Protein AF-A0A6J4E4D1-F1 (afdb_monomer)

Nearest PDB structures (foldseek):
  5x80-assembly1_B  TM=4.203E-01  e=2.139E-01  Mycobacterium tuberculosis H37Rv
  3euh-assembly1_B  TM=4.772E-01  e=1.875E+00  Escherichia coli K-12

Foldseek 3Di:
DAAAPLVLLLQLLVVLAVQAQHARQQLVSLVVQLVVCVVVVHDSPDDSVVSSVSSVVSVVLCDVQQQWHADDVVRRGDPRGIDGDPLVVLSNVLCPPVDPNNVVLSVVLVVVPPCSSRNVNVVVSSVVVVVD

Solvent-accessible surface area (backbone atoms only — not comparable to full-atom values): 7171 Å² total; per-residue (Å²): 127,67,64,77,64,59,68,60,52,46,50,50,57,52,48,29,69,67,20,58,72,41,72,60,53,45,46,57,54,32,49,56,48,34,52,48,26,51,75,70,74,40,81,63,84,70,54,72,69,55,42,26,50,50,31,53,52,46,53,51,49,33,41,78,40,50,23,31,44,77,28,52,59,94,70,38,26,77,86,51,19,37,34,67,31,76,57,24,51,51,51,42,62,48,53,30,84,91,42,85,65,13,61,64,46,48,51,60,34,44,76,48,27,83,51,28,65,38,55,72,50,31,54,52,52,53,56,49,60,76,74,109

Secondary structure (DSSP, 8-state):
-PPP-HHHHHHHHHHHHH-TTS---HHHHHHHHHHHHHHTT---SS-HHHHHHHHHHHHHHHHHTTSEEEPPGGGT--SS-EEE-HHHHHHHHHH-TTSTTHHHHHHHHHTTGGGGGSHHHHHHHHHHHTT-

Organism: NCBI:txid2725477

Structure (mmCIF, N/CA/C/O backbone):
data_AF-A0A6J4E4D1-F1
#
_entry.id   AF-A0A6J4E4D1-F1
#
loop_
_atom_site.group_PDB
_atom_site.id
_atom_site.type_symbol
_atom_site.label_atom_id
_atom_site.label_alt_id
_atom_site.label_comp_id
_atom_site.label_asym_id
_atom_site.label_entity_id
_atom_site.label_seq_id
_atom_site.pdbx_PDB_ins_code
_atom_site.Cartn_x
_atom_site.Cartn_y
_atom_site.Cartn_z
_atom_site.occupancy
_atom_site.B_iso_or_equiv
_atom_site.auth_seq_id
_atom_site.auth_comp_id
_atom_site.auth_asym_id
_atom_site.auth_atom_id
_atom_site.pdbx_PDB_model_num
ATOM 1 N N . MET A 1 1 ? -2.179 0.159 19.382 1.00 48.44 1 MET A N 1
ATOM 2 C CA . MET A 1 1 ? -1.866 -0.673 18.202 1.00 48.44 1 MET A CA 1
ATOM 3 C C . MET A 1 1 ? -1.230 0.211 17.153 1.00 48.44 1 MET A C 1
ATOM 5 O O . MET A 1 1 ? -1.591 1.381 17.089 1.00 48.44 1 MET A O 1
ATOM 9 N N . LYS A 1 2 ? -0.259 -0.305 16.397 1.00 64.12 2 LYS A N 1
ATOM 10 C CA . LYS A 1 2 ? 0.313 0.411 15.256 1.00 64.12 2 LYS A CA 1
ATOM 11 C C . LYS A 1 2 ? -0.619 0.166 14.064 1.00 64.12 2 LYS A C 1
ATOM 13 O O . LYS A 1 2 ? -0.840 -0.985 13.709 1.00 64.12 2 LYS A O 1
ATOM 18 N N . SER A 1 3 ? -1.233 1.232 13.565 1.00 83.19 3 SER A N 1
ATOM 19 C CA . SER A 1 3 ? -2.110 1.219 12.389 1.00 83.19 3 SER A CA 1
ATOM 20 C C . SER A 1 3 ? -1.268 1.500 11.143 1.00 83.19 3 SER A C 1
ATOM 22 O O . SER A 1 3 ? -0.218 2.150 11.235 1.00 83.19 3 SER A O 1
ATOM 24 N N . TYR A 1 4 ? -1.678 0.949 10.004 1.00 93.62 4 TYR A N 1
ATOM 25 C CA . TYR A 1 4 ? -1.007 1.181 8.731 1.00 93.62 4 TYR A CA 1
ATOM 26 C C . TYR A 1 4 ? -1.334 2.576 8.183 1.00 93.62 4 TYR A C 1
ATOM 28 O O . TYR A 1 4 ? -2.436 3.089 8.363 1.00 93.62 4 TYR A O 1
ATOM 36 N N . ASP A 1 5 ? -0.399 3.181 7.448 1.00 95.38 5 ASP A N 1
ATOM 37 C CA . ASP A 1 5 ? -0.719 4.338 6.609 1.00 95.38 5 ASP A CA 1
ATOM 38 C C . ASP A 1 5 ? -1.447 3.839 5.348 1.00 95.38 5 ASP A C 1
ATOM 40 O O . ASP A 1 5 ? -0.832 3.512 4.330 1.00 95.38 5 ASP A O 1
ATOM 44 N N . TRP A 1 6 ? -2.774 3.714 5.445 1.00 95.69 6 TRP A N 1
ATOM 45 C CA . TRP A 1 6 ? -3.617 3.160 4.381 1.00 95.69 6 TRP A CA 1
ATOM 46 C C . TRP A 1 6 ? -3.598 3.978 3.089 1.00 95.69 6 TRP A C 1
ATOM 48 O O . TRP A 1 6 ? -3.764 3.406 2.017 1.00 95.69 6 TRP A O 1
ATOM 58 N N . GLU A 1 7 ? -3.387 5.293 3.171 1.00 95.69 7 GLU A N 1
ATOM 59 C CA . GLU A 1 7 ? -3.247 6.140 1.981 1.00 95.69 7 GLU A CA 1
ATOM 60 C C . GLU A 1 7 ? -1.923 5.851 1.265 1.00 95.69 7 GLU A C 1
ATOM 62 O O . GLU A 1 7 ? -1.893 5.764 0.038 1.00 95.69 7 GLU A O 1
ATOM 67 N N . LEU A 1 8 ? -0.839 5.627 2.016 1.00 97.44 8 LEU A N 1
ATOM 68 C CA . LEU A 1 8 ? 0.424 5.187 1.432 1.00 97.44 8 LEU A CA 1
ATOM 69 C C . LEU A 1 8 ? 0.292 3.797 0.794 1.00 97.44 8 LEU A C 1
ATOM 71 O O . LEU A 1 8 ? 0.756 3.607 -0.326 1.00 97.44 8 LEU A O 1
ATOM 75 N N . ILE A 1 9 ? -0.366 2.838 1.456 1.00 97.94 9 ILE A N 1
ATOM 76 C CA . ILE A 1 9 ? -0.605 1.501 0.882 1.00 97.94 9 ILE A CA 1
ATOM 77 C C . ILE A 1 9 ? -1.438 1.595 -0.401 1.00 97.94 9 ILE A C 1
ATOM 79 O O . ILE A 1 9 ? -1.061 1.017 -1.419 1.00 97.94 9 ILE A O 1
ATOM 83 N N . GLU A 1 10 ? -2.537 2.350 -0.381 1.00 97.81 10 GLU A N 1
ATOM 84 C CA . GLU A 1 10 ? -3.379 2.589 -1.557 1.00 97.81 10 GLU A CA 1
ATOM 85 C C . GLU A 1 10 ? -2.568 3.195 -2.713 1.00 97.81 10 GLU A C 1
ATOM 87 O O . GLU A 1 10 ? -2.629 2.695 -3.839 1.00 97.81 10 GLU A O 1
ATOM 92 N N . LEU A 1 11 ? -1.744 4.213 -2.434 1.00 97.94 11 LEU A N 1
ATOM 93 C CA . LEU A 1 11 ? -0.856 4.824 -3.422 1.00 97.94 11 LEU A CA 1
ATOM 94 C C . LEU A 1 11 ? 0.114 3.804 -4.031 1.00 97.94 11 LEU A C 1
ATOM 96 O O . LEU A 1 11 ? 0.276 3.780 -5.251 1.00 97.94 11 LEU A O 1
ATOM 100 N N . LEU A 1 12 ? 0.752 2.962 -3.213 1.00 98.44 12 LEU A N 1
ATOM 101 C CA . LEU A 1 12 ? 1.668 1.933 -3.709 1.00 98.44 12 LEU A CA 1
ATOM 102 C C . LEU A 1 12 ? 0.941 0.947 -4.630 1.00 98.44 12 LEU A C 1
ATOM 104 O O . LEU A 1 12 ? 1.440 0.665 -5.717 1.00 98.44 12 LEU A O 1
ATOM 108 N N . LEU A 1 13 ? -0.259 0.488 -4.260 1.00 98.50 13 LEU A N 1
ATOM 109 C CA . LEU A 1 13 ? -1.062 -0.416 -5.095 1.00 98.50 13 LEU A CA 1
ATOM 110 C C . LEU A 1 13 ? -1.452 0.222 -6.439 1.00 98.50 13 LEU A C 1
ATOM 112 O O . LEU A 1 13 ? -1.463 -0.464 -7.464 1.00 98.50 13 LEU A O 1
ATOM 116 N N . HIS A 1 14 ? -1.717 1.533 -6.468 1.00 98.06 14 HIS A N 1
ATOM 117 C CA . HIS A 1 14 ? -1.908 2.271 -7.722 1.00 98.06 14 HIS A CA 1
ATOM 118 C C . HIS A 1 14 ? -0.624 2.327 -8.556 1.00 98.06 14 HIS A C 1
ATOM 120 O O . HIS A 1 14 ? -0.635 1.956 -9.730 1.00 98.06 14 HIS A O 1
ATOM 126 N N . LYS A 1 15 ? 0.505 2.710 -7.951 1.00 98.25 15 LYS A N 1
ATOM 127 C CA . LYS A 1 15 ? 1.798 2.799 -8.649 1.00 98.25 15 LYS A CA 1
ATOM 128 C C . LYS A 1 15 ? 2.261 1.445 -9.193 1.00 98.25 15 LYS A C 1
ATOM 130 O O . LYS A 1 15 ? 2.875 1.398 -10.254 1.00 98.25 15 LYS A O 1
ATOM 135 N N . VAL A 1 16 ? 1.930 0.336 -8.527 1.00 98.00 16 VAL A N 1
ATOM 136 C CA . VAL A 1 16 ? 2.216 -1.022 -9.022 1.00 98.00 16 VAL A CA 1
ATOM 137 C C . VAL A 1 16 ? 1.542 -1.265 -10.373 1.00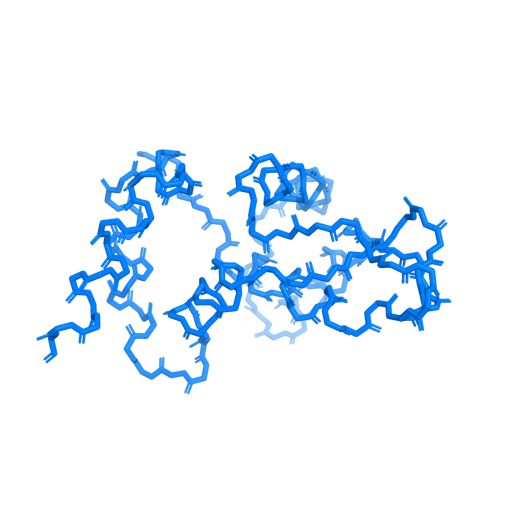 98.00 16 VAL A C 1
ATOM 139 O O . VAL A 1 16 ? 2.188 -1.768 -11.296 1.00 98.00 16 VAL A O 1
ATOM 142 N N . GLN A 1 17 ? 0.284 -0.857 -10.540 1.00 96.56 17 GLN A N 1
ATOM 143 C CA . GLN A 1 17 ? -0.417 -0.992 -11.823 1.00 96.56 17 GLN A CA 1
ATOM 144 C C . GLN A 1 17 ? 0.235 -0.164 -12.931 1.00 96.56 17 GLN A C 1
ATOM 146 O O . GLN A 1 17 ? 0.352 -0.639 -14.061 1.00 96.56 17 GLN A O 1
ATOM 151 N N . GLU A 1 18 ? 0.707 1.033 -12.589 1.00 96.19 18 GLU A N 1
ATOM 152 C CA . GLU A 1 18 ? 1.322 1.995 -13.510 1.00 96.19 18 GLU A CA 1
AT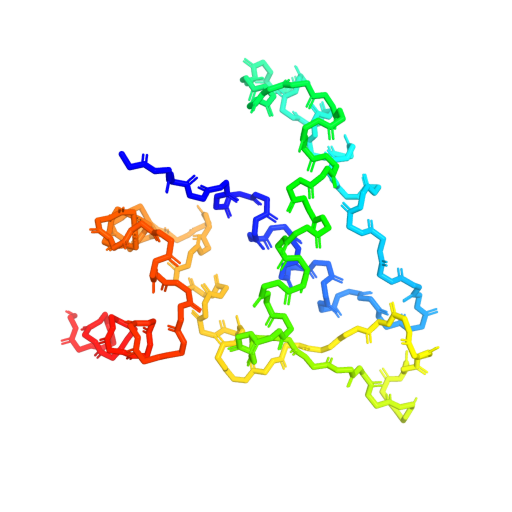OM 153 C C . GLU A 1 18 ? 2.801 1.694 -13.820 1.00 96.19 18 GLU A C 1
ATOM 155 O O . GLU A 1 18 ? 3.373 2.287 -14.729 1.00 96.19 18 GLU A O 1
ATOM 160 N N . SER A 1 19 ? 3.429 0.752 -13.108 1.00 94.50 19 S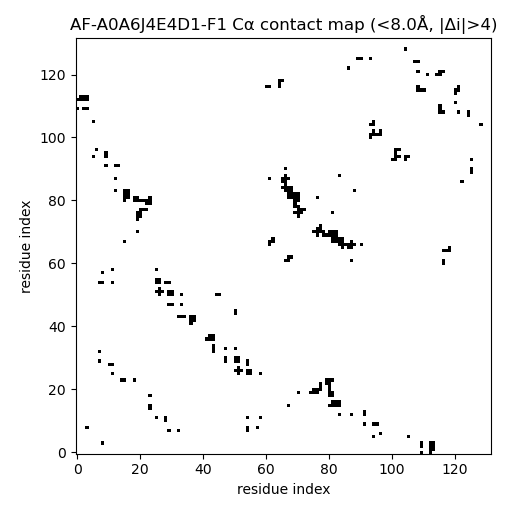ER A N 1
ATOM 161 C CA . SER A 1 19 ? 4.882 0.504 -13.157 1.00 94.50 19 SER A CA 1
ATOM 162 C C . SER A 1 19 ? 5.393 -0.271 -14.384 1.00 94.50 19 SER A C 1
ATOM 164 O O . SER A 1 19 ? 6.527 -0.747 -14.398 1.00 94.50 19 SER A O 1
ATOM 166 N N . ALA A 1 20 ? 4.593 -0.433 -15.440 1.00 94.81 20 ALA A N 1
ATOM 167 C CA . ALA A 1 20 ? 5.039 -1.156 -16.631 1.00 94.81 20 ALA A CA 1
ATOM 168 C C . ALA A 1 20 ? 6.223 -0.433 -17.308 1.00 94.81 20 ALA A C 1
ATOM 170 O O . ALA A 1 20 ? 6.133 0.751 -17.624 1.00 94.81 20 ALA A O 1
ATOM 171 N N . ASN A 1 21 ? 7.311 -1.162 -17.583 1.00 94.81 21 ASN A N 1
ATOM 172 C CA . ASN A 1 21 ? 8.554 -0.656 -18.190 1.00 94.81 21 ASN A CA 1
ATOM 173 C C . ASN A 1 21 ? 9.336 0.383 -17.363 1.00 94.81 21 ASN A C 1
ATOM 175 O O . ASN A 1 21 ? 10.278 0.983 -17.881 1.00 94.81 21 ASN A O 1
ATOM 179 N N . VAL A 1 22 ? 8.975 0.604 -16.099 1.00 95.94 22 VAL A N 1
ATOM 180 C CA . VAL A 1 22 ? 9.678 1.525 -15.197 1.00 95.94 22 VAL A CA 1
ATOM 181 C C . VAL A 1 22 ? 9.941 0.851 -13.859 1.00 95.94 22 VAL A C 1
ATOM 183 O O . VAL A 1 22 ? 9.183 -0.019 -13.441 1.00 95.94 22 VAL A O 1
ATOM 186 N N . ASN A 1 23 ? 11.007 1.260 -13.177 1.00 96.50 23 ASN A N 1
ATOM 187 C CA . ASN A 1 23 ? 11.322 0.744 -11.848 1.00 96.50 23 ASN A CA 1
ATOM 188 C C . ASN A 1 23 ? 10.269 1.198 -10.837 1.00 96.50 23 ASN A C 1
ATOM 190 O O . ASN A 1 23 ? 9.827 2.352 -10.856 1.00 96.50 23 ASN A O 1
ATOM 194 N N . PHE A 1 24 ? 9.908 0.303 -9.923 1.00 97.75 24 PHE A N 1
ATOM 195 C CA . PHE A 1 24 ? 9.073 0.646 -8.788 1.00 97.75 24 PHE A CA 1
ATOM 196 C C . PHE A 1 24 ? 9.915 1.385 -7.741 1.00 97.75 24 PHE A C 1
ATOM 198 O O . PHE A 1 24 ? 10.919 0.877 -7.251 1.00 97.75 24 PHE A O 1
ATOM 205 N N . ALA A 1 25 ? 9.530 2.622 -7.424 1.00 97.88 25 ALA A N 1
ATOM 206 C CA . ALA A 1 25 ? 10.313 3.526 -6.580 1.00 97.88 25 ALA A CA 1
ATOM 207 C C . ALA A 1 25 ? 9.506 3.991 -5.350 1.00 97.88 25 ALA A C 1
ATOM 209 O O . ALA A 1 25 ? 9.129 5.162 -5.259 1.00 97.88 25 ALA A O 1
ATOM 210 N N . PRO A 1 26 ? 9.246 3.111 -4.363 1.00 97.44 26 PRO A N 1
ATOM 211 C CA . PRO A 1 26 ? 8.331 3.399 -3.251 1.00 97.44 26 PRO A CA 1
ATOM 212 C C . PRO A 1 26 ? 8.754 4.609 -2.412 1.00 97.44 26 PRO A C 1
ATOM 214 O O . PRO A 1 26 ? 7.913 5.367 -1.934 1.00 97.44 26 PRO A O 1
ATOM 217 N N . ARG A 1 27 ? 10.064 4.840 -2.271 1.00 97.69 27 ARG A N 1
ATOM 218 C CA . ARG A 1 27 ? 10.608 6.003 -1.549 1.00 97.69 27 ARG A CA 1
ATOM 219 C C . ARG A 1 27 ? 10.341 7.328 -2.263 1.00 97.69 27 ARG A C 1
ATOM 221 O O . ARG A 1 27 ? 10.161 8.343 -1.593 1.00 97.69 27 ARG A O 1
ATOM 228 N N . GLU A 1 28 ? 10.317 7.329 -3.591 1.00 97.69 28 GLU A N 1
ATOM 229 C CA . GLU A 1 28 ? 9.978 8.521 -4.371 1.00 97.69 28 GLU A CA 1
ATOM 230 C C . GLU A 1 28 ? 8.472 8.789 -4.276 1.00 97.69 28 GLU A C 1
ATOM 232 O O . GLU A 1 28 ? 8.063 9.908 -3.984 1.00 97.69 28 GLU A O 1
ATOM 237 N N . TYR A 1 29 ? 7.642 7.743 -4.356 1.00 97.75 29 TYR A N 1
ATOM 238 C CA . TYR A 1 29 ? 6.189 7.876 -4.188 1.00 97.75 29 TYR A CA 1
ATOM 239 C C . TYR A 1 29 ? 5.801 8.375 -2.788 1.00 97.75 29 TYR A C 1
ATOM 241 O O . TYR A 1 29 ? 4.877 9.173 -2.647 1.00 97.75 29 TYR A O 1
ATOM 249 N N . ALA A 1 30 ? 6.535 7.969 -1.748 1.00 97.38 30 ALA A N 1
ATOM 250 C CA . ALA A 1 30 ? 6.382 8.527 -0.406 1.00 97.38 30 ALA A CA 1
ATOM 251 C C . ALA A 1 30 ? 6.691 10.031 -0.358 1.00 97.38 30 ALA A C 1
ATOM 253 O O . ALA A 1 30 ? 5.983 10.780 0.312 1.00 97.38 30 ALA A O 1
ATOM 254 N N . ALA A 1 31 ? 7.724 10.491 -1.070 1.00 97.00 31 ALA A N 1
ATOM 255 C CA . ALA A 1 31 ? 8.031 11.916 -1.151 1.00 97.00 31 ALA A CA 1
ATOM 256 C C . ALA A 1 31 ? 6.913 12.693 -1.862 1.00 97.00 31 ALA A C 1
ATOM 258 O O . ALA A 1 31 ? 6.441 13.690 -1.318 1.00 97.00 31 ALA A O 1
ATOM 259 N N . GLU A 1 32 ? 6.419 12.180 -2.995 1.00 96.44 32 GLU A N 1
ATOM 260 C CA . GLU A 1 32 ? 5.263 12.748 -3.709 1.00 96.44 32 GLU A CA 1
ATOM 261 C C . GLU A 1 32 ? 4.028 12.853 -2.793 1.00 96.44 32 GLU A C 1
ATOM 263 O O . GLU A 1 32 ? 3.310 13.856 -2.806 1.00 96.44 32 GLU A O 1
ATOM 268 N N . LEU A 1 33 ? 3.777 11.829 -1.966 1.00 96.56 33 LEU A N 1
ATOM 269 C CA . LEU A 1 33 ? 2.668 11.827 -1.012 1.00 96.56 33 LEU A CA 1
ATOM 270 C C . LEU A 1 33 ? 2.845 12.881 0.086 1.00 96.56 33 LEU A C 1
ATOM 272 O O . LEU A 1 33 ? 1.892 13.588 0.4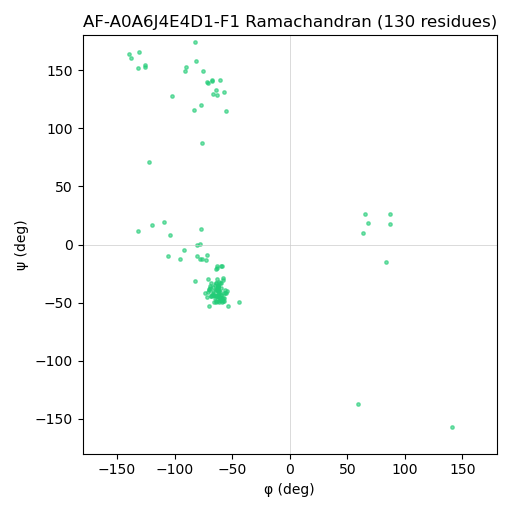12 1.00 96.56 33 LEU A O 1
ATOM 276 N N . ALA A 1 34 ? 4.049 13.009 0.647 1.00 96.31 34 ALA A N 1
ATOM 277 C CA . ALA A 1 34 ? 4.350 14.019 1.658 1.00 96.31 34 ALA A CA 1
ATOM 278 C C . ALA A 1 34 ? 4.130 15.440 1.120 1.00 96.31 34 ALA A C 1
ATOM 280 O O . ALA A 1 34 ? 3.489 16.256 1.785 1.00 96.31 34 ALA A O 1
ATOM 281 N N . GLU A 1 35 ? 4.602 15.719 -0.097 1.00 95.81 35 GLU A N 1
ATOM 282 C CA . GLU A 1 35 ? 4.390 17.003 -0.770 1.00 95.81 35 GLU A CA 1
ATOM 283 C C . GLU A 1 35 ? 2.902 17.274 -1.012 1.00 95.81 35 GLU A C 1
ATOM 28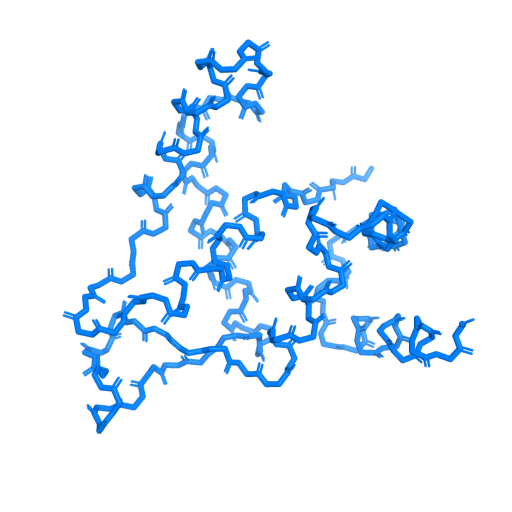5 O O . GLU A 1 35 ? 2.420 18.373 -0.729 1.00 95.81 35 GLU A O 1
ATOM 290 N N . ARG A 1 36 ? 2.146 16.262 -1.461 1.00 95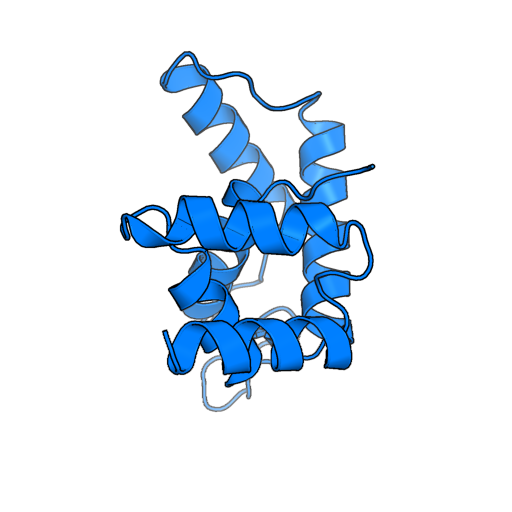.38 36 ARG A N 1
ATOM 291 C CA . ARG A 1 36 ? 0.693 16.366 -1.656 1.00 95.38 36 ARG A CA 1
ATOM 292 C C . ARG A 1 36 ? -0.033 16.683 -0.351 1.00 95.38 36 ARG A C 1
ATOM 294 O O . ARG A 1 36 ? -0.848 17.605 -0.328 1.00 95.38 36 ARG A O 1
ATOM 301 N N . ARG A 1 37 ? 0.276 15.960 0.731 1.00 95.31 37 ARG A N 1
ATOM 302 C CA . ARG A 1 37 ? -0.299 16.199 2.065 1.00 95.31 37 ARG A CA 1
ATOM 303 C C . ARG A 1 37 ? 0.006 17.619 2.533 1.00 95.31 37 ARG A C 1
ATOM 305 O O . ARG A 1 37 ? -0.904 18.343 2.928 1.00 95.31 37 ARG A O 1
ATOM 312 N N . GLN A 1 38 ? 1.258 18.055 2.405 1.00 94.19 38 GLN A N 1
ATOM 313 C CA . GLN A 1 38 ? 1.672 19.404 2.783 1.00 94.19 38 GLN A CA 1
ATOM 314 C C . GLN A 1 38 ? 0.937 20.483 1.974 1.00 94.19 38 GLN A C 1
ATOM 316 O O . GLN A 1 38 ? 0.446 21.451 2.555 1.00 94.19 38 GLN A O 1
ATOM 321 N N . ALA A 1 39 ? 0.814 20.313 0.655 1.00 95.12 39 ALA A N 1
ATOM 322 C CA . ALA A 1 39 ? 0.079 21.236 -0.209 1.00 95.12 39 ALA A CA 1
ATOM 323 C C . ALA A 1 39 ? -1.423 21.286 0.124 1.00 95.12 39 ALA A C 1
ATOM 325 O O . ALA A 1 39 ? -2.041 22.345 0.024 1.00 95.12 39 ALA A O 1
ATOM 326 N N . ALA A 1 40 ? -1.999 20.166 0.567 1.00 94.38 40 ALA A N 1
ATOM 327 C CA . ALA A 1 40 ? -3.383 20.065 1.023 1.00 94.38 40 ALA A CA 1
ATOM 328 C C . ALA A 1 40 ? -3.601 20.550 2.473 1.00 94.38 40 ALA A C 1
ATOM 330 O O . ALA A 1 40 ? -4.725 20.493 2.972 1.00 94.38 40 ALA A O 1
ATOM 331 N N . GLY A 1 41 ? -2.552 21.002 3.174 1.00 94.44 41 GLY A N 1
ATOM 332 C CA . GLY A 1 41 ? -2.626 21.383 4.589 1.00 94.44 41 GLY A CA 1
ATOM 333 C C . GLY A 1 41 ? -2.868 20.201 5.538 1.00 94.44 41 GLY A C 1
ATOM 334 O O . GLY A 1 41 ? -3.293 20.396 6.676 1.00 94.44 41 GLY A O 1
ATOM 335 N N . GLN A 1 42 ? -2.619 18.977 5.075 1.00 92.00 42 GLN A N 1
ATOM 336 C CA . GLN A 1 42 ? -2.760 17.744 5.837 1.00 92.00 42 GLN A CA 1
ATOM 337 C C . GLN A 1 42 ? -1.452 17.387 6.559 1.00 92.00 42 GLN A C 1
ATOM 339 O O . GLN A 1 42 ? -0.359 17.731 6.096 1.00 92.00 42 GLN A O 1
ATOM 344 N N . PRO A 1 43 ? -1.527 16.671 7.694 1.00 88.56 43 PRO A N 1
ATOM 345 C CA . PRO A 1 43 ? -0.335 16.176 8.363 1.00 88.56 43 PRO A CA 1
ATOM 346 C C . PRO A 1 43 ? 0.394 15.163 7.473 1.00 88.56 43 PRO A C 1
ATOM 348 O O . PRO A 1 43 ? -0.207 14.222 6.969 1.00 88.56 43 PRO A O 1
ATOM 351 N N . VAL A 1 44 ? 1.713 15.311 7.343 1.00 86.06 44 VAL A N 1
ATOM 352 C CA . VAL A 1 44 ? 2.561 14.393 6.556 1.00 86.06 44 VAL A CA 1
ATOM 353 C C . VAL A 1 44 ? 2.582 12.970 7.142 1.00 86.06 44 VAL A C 1
ATOM 355 O O . VAL A 1 44 ? 2.854 12.014 6.421 1.00 86.06 44 VAL A O 1
ATOM 358 N N . GLY A 1 45 ? 2.254 12.812 8.431 1.00 80.00 45 GLY A N 1
ATOM 359 C CA . GLY A 1 45 ? 2.262 11.514 9.121 1.00 80.00 45 GLY A CA 1
ATOM 360 C C . GLY A 1 45 ? 3.622 11.133 9.721 1.00 80.00 45 GLY A C 1
ATOM 361 O O . GLY A 1 45 ? 3.866 9.970 10.029 1.00 80.00 45 GLY A O 1
ATOM 362 N N . GLY A 1 46 ? 4.525 12.103 9.889 1.00 87.19 46 GLY A N 1
ATOM 363 C CA . GLY A 1 46 ? 5.866 11.908 10.443 1.00 87.19 46 GLY A CA 1
ATOM 364 C C . GLY A 1 46 ? 6.903 12.757 9.714 1.00 87.19 46 GLY A C 1
ATOM 365 O O . GLY A 1 46 ? 6.568 13.769 9.100 1.00 87.19 46 GLY A O 1
ATOM 366 N N . THR A 1 47 ? 8.168 12.342 9.782 1.00 93.12 47 THR A N 1
ATOM 367 C CA . THR A 1 47 ? 9.235 12.903 8.942 1.00 93.12 47 THR A CA 1
ATOM 368 C C . THR A 1 47 ? 9.213 12.263 7.552 1.00 93.12 47 THR A C 1
ATOM 370 O O . THR A 1 47 ? 8.733 11.141 7.384 1.00 93.12 47 THR A O 1
ATOM 373 N N . LEU A 1 48 ? 9.780 12.947 6.552 1.00 94.75 48 LEU A N 1
ATOM 374 C CA . LEU A 1 48 ? 9.930 12.387 5.204 1.00 94.75 48 LEU A CA 1
ATOM 375 C C . LEU A 1 48 ? 10.708 11.059 5.222 1.00 94.75 48 LEU A C 1
ATOM 377 O O . LEU A 1 48 ? 10.306 10.104 4.565 1.00 94.75 48 LEU A O 1
ATOM 381 N N . ASP A 1 49 ? 11.776 10.974 6.019 1.00 95.88 49 ASP A N 1
ATOM 382 C CA . ASP A 1 49 ? 12.573 9.748 6.153 1.00 95.88 49 ASP A CA 1
ATOM 383 C C . ASP A 1 49 ? 11.756 8.585 6.722 1.00 95.88 49 ASP A C 1
ATOM 385 O O . ASP A 1 49 ? 11.865 7.456 6.243 1.00 95.88 49 ASP A O 1
ATOM 389 N N . HIS A 1 50 ? 10.891 8.861 7.704 1.00 94.12 50 HIS A N 1
ATOM 390 C CA . HIS A 1 50 ? 9.984 7.857 8.252 1.00 94.12 50 HIS A CA 1
ATOM 391 C C . HIS A 1 50 ? 9.008 7.348 7.185 1.00 94.12 50 HIS A C 1
ATOM 393 O O . HIS A 1 50 ? 8.822 6.141 7.054 1.00 94.12 50 HIS A O 1
ATOM 399 N N . LEU A 1 51 ? 8.435 8.245 6.378 1.00 95.94 51 LEU A N 1
ATOM 400 C CA . LEU A 1 51 ? 7.499 7.864 5.321 1.00 95.94 51 LEU A CA 1
ATOM 401 C C . LEU A 1 51 ? 8.182 7.044 4.213 1.00 95.94 51 LEU A C 1
ATOM 403 O O . LEU A 1 51 ? 7.635 6.045 3.750 1.00 95.94 51 LEU A O 1
ATOM 407 N N . LYS A 1 52 ? 9.413 7.410 3.835 1.00 97.38 52 LYS A N 1
ATOM 408 C CA . LYS A 1 52 ? 10.234 6.641 2.885 1.00 97.38 52 LYS A CA 1
ATOM 409 C C . LYS A 1 52 ? 10.564 5.243 3.403 1.00 97.38 52 LYS A C 1
ATOM 411 O O . LYS A 1 52 ? 10.555 4.288 2.627 1.00 97.38 52 LYS A O 1
ATOM 416 N N . MET A 1 53 ? 10.859 5.118 4.697 1.00 97.19 53 MET A N 1
ATOM 417 C CA . MET A 1 53 ? 11.084 3.825 5.341 1.00 97.19 53 MET A CA 1
ATOM 418 C C . MET A 1 53 ? 9.809 2.974 5.316 1.00 97.19 53 MET A C 1
ATOM 420 O O . MET A 1 53 ? 9.863 1.841 4.848 1.00 97.19 53 MET A O 1
ATOM 424 N N . LEU A 1 54 ? 8.661 3.547 5.705 1.00 96.44 54 LEU A N 1
ATOM 425 C CA . LEU A 1 54 ? 7.370 2.856 5.649 1.00 96.44 54 LEU A CA 1
ATOM 426 C C . LEU A 1 54 ? 7.036 2.362 4.242 1.00 96.44 54 LEU A C 1
ATOM 428 O O . LEU A 1 54 ? 6.586 1.236 4.097 1.00 96.44 54 LEU A O 1
ATOM 432 N N . ALA A 1 55 ? 7.288 3.159 3.202 1.00 98.00 55 ALA A N 1
ATOM 433 C CA . ALA A 1 55 ? 6.987 2.744 1.836 1.00 98.00 55 ALA A CA 1
ATOM 434 C C . ALA A 1 55 ? 7.818 1.533 1.384 1.00 98.00 55 ALA A C 1
ATOM 436 O O . ALA A 1 55 ? 7.285 0.637 0.734 1.00 98.00 55 ALA A O 1
ATOM 437 N N . ALA A 1 56 ? 9.100 1.478 1.757 1.00 97.94 56 ALA A N 1
ATOM 438 C CA . ALA A 1 56 ? 9.950 0.318 1.484 1.00 97.94 56 ALA A CA 1
ATOM 439 C C . ALA A 1 56 ? 9.540 -0.912 2.317 1.00 97.94 56 ALA A C 1
ATOM 441 O O . ALA A 1 56 ? 9.600 -2.042 1.838 1.00 97.94 56 ALA A O 1
ATOM 442 N N . ASP A 1 57 ? 9.102 -0.707 3.561 1.00 97.50 57 ASP A N 1
ATOM 443 C CA . ASP A 1 57 ? 8.595 -1.798 4.395 1.00 97.50 57 ASP A CA 1
ATOM 444 C C . ASP A 1 57 ? 7.249 -2.329 3.883 1.00 97.50 57 ASP A C 1
ATOM 446 O O . ASP A 1 57 ? 7.028 -3.537 3.892 1.00 97.50 57 ASP A O 1
ATOM 450 N N . TYR A 1 58 ? 6.371 -1.457 3.385 1.00 98.06 58 TYR A N 1
ATOM 451 C CA . TYR A 1 58 ? 5.095 -1.845 2.787 1.00 98.06 58 TYR A CA 1
ATOM 452 C C . TYR A 1 58 ? 5.265 -2.541 1.445 1.00 98.06 58 TYR A C 1
ATOM 454 O O . TYR A 1 58 ? 4.561 -3.510 1.205 1.00 98.06 58 TYR A O 1
ATOM 462 N N . GLU A 1 59 ? 6.206 -2.121 0.599 1.00 98.38 59 GLU A N 1
ATOM 463 C CA . GLU A 1 59 ? 6.577 -2.87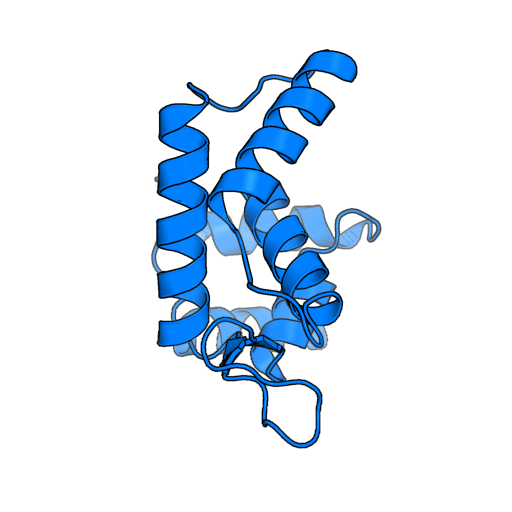9 -0.603 1.00 98.38 59 GLU A CA 1
ATOM 464 C C . GLU A 1 59 ? 6.932 -4.328 -0.241 1.00 98.38 59 GLU A C 1
ATOM 466 O O . GLU A 1 59 ? 6.335 -5.262 -0.778 1.00 98.38 59 GLU A O 1
ATOM 471 N N . ARG A 1 60 ? 7.848 -4.516 0.722 1.00 97.81 60 ARG A N 1
ATOM 472 C CA . ARG A 1 60 ? 8.254 -5.850 1.185 1.00 97.81 60 ARG A CA 1
ATOM 473 C C . ARG A 1 60 ? 7.066 -6.636 1.728 1.00 97.81 60 ARG A C 1
ATOM 475 O O . ARG A 1 60 ? 6.869 -7.783 1.348 1.00 97.81 60 ARG A O 1
ATOM 482 N N . LEU A 1 61 ? 6.262 -6.008 2.581 1.00 97.75 61 LEU A N 1
ATOM 483 C CA . LEU A 1 61 ? 5.094 -6.633 3.190 1.00 97.75 61 LEU A CA 1
ATOM 484 C C . LEU A 1 61 ? 4.050 -7.047 2.146 1.00 97.75 61 LEU A C 1
ATOM 486 O O . LEU A 1 61 ? 3.483 -8.132 2.242 1.00 97.75 61 LEU A O 1
ATOM 490 N N . LEU A 1 62 ? 3.791 -6.205 1.145 1.00 98.50 62 LEU A N 1
ATOM 491 C CA . LEU A 1 62 ? 2.842 -6.501 0.074 1.00 98.50 62 LEU A CA 1
ATOM 492 C C . LEU A 1 62 ? 3.344 -7.651 -0.806 1.00 98.50 62 LEU A C 1
ATOM 494 O O . LEU A 1 62 ? 2.536 -8.473 -1.239 1.00 98.50 62 LEU A O 1
ATOM 498 N N . LEU A 1 63 ? 4.655 -7.730 -1.048 1.00 98.31 63 LEU A N 1
ATOM 499 C CA . LEU A 1 63 ? 5.273 -8.814 -1.810 1.00 98.31 63 LEU A CA 1
ATOM 500 C C . LEU A 1 63 ? 5.239 -10.134 -1.027 1.00 98.31 63 LEU A C 1
ATOM 502 O O . LEU A 1 63 ? 4.714 -11.131 -1.514 1.00 98.31 63 LEU A O 1
ATOM 506 N N . GLU A 1 64 ? 5.727 -10.136 0.215 1.00 97.69 64 GLU A N 1
ATOM 507 C CA . GLU A 1 64 ? 5.740 -11.318 1.092 1.00 97.69 64 GLU A CA 1
ATOM 508 C C . GLU A 1 64 ? 4.322 -11.815 1.410 1.00 97.69 64 GLU A C 1
ATOM 510 O O . GLU A 1 64 ? 4.075 -13.019 1.482 1.00 97.69 64 GLU A O 1
ATOM 515 N N . GLY A 1 65 ? 3.367 -10.893 1.551 1.00 97.00 65 GLY A N 1
ATOM 516 C CA . GLY A 1 65 ? 1.949 -11.187 1.739 1.00 97.00 65 GLY A CA 1
ATOM 517 C C . GLY A 1 65 ? 1.210 -11.589 0.460 1.00 97.00 65 GLY A C 1
ATOM 518 O O . GLY A 1 65 ? 0.007 -11.844 0.517 1.00 97.00 65 GLY A O 1
ATOM 519 N N . GLY A 1 66 ? 1.882 -11.645 -0.695 1.00 98.19 66 GLY A N 1
ATOM 520 C CA . GLY A 1 66 ? 1.296 -12.069 -1.969 1.00 98.19 66 GLY A CA 1
ATOM 521 C C . GLY A 1 66 ? 0.207 -11.137 -2.506 1.00 98.19 66 GLY A C 1
ATOM 522 O O . GLY A 1 66 ? -0.692 -11.593 -3.211 1.00 98.19 66 GLY A O 1
ATOM 523 N N . TYR A 1 67 ? 0.241 -9.851 -2.156 1.00 98.62 67 TYR A N 1
ATOM 524 C CA . TYR A 1 67 ? -0.615 -8.809 -2.741 1.00 98.62 67 TYR A CA 1
ATOM 525 C C . TYR A 1 67 ? -0.046 -8.303 -4.067 1.00 98.62 67 TYR A C 1
ATOM 527 O O . TYR A 1 67 ? -0.788 -7.920 -4.970 1.00 98.62 67 TYR A O 1
ATOM 535 N N . ILE A 1 68 ? 1.277 -8.311 -4.189 1.00 98.62 68 ILE A N 1
ATOM 536 C CA . ILE A 1 68 ? 1.989 -7.975 -5.417 1.00 98.62 68 ILE A CA 1
ATOM 537 C C . ILE A 1 68 ? 2.936 -9.115 -5.773 1.00 98.62 68 ILE A C 1
ATOM 539 O O . ILE A 1 68 ? 3.358 -9.864 -4.897 1.00 98.62 68 ILE A O 1
ATOM 543 N N . ASP A 1 69 ? 3.253 -9.239 -7.055 1.00 98.38 69 ASP A N 1
ATOM 544 C CA . ASP A 1 69 ? 4.233 -10.198 -7.565 1.00 98.38 69 ASP A CA 1
ATOM 545 C C . ASP A 1 69 ? 5.107 -9.523 -8.626 1.00 98.38 69 ASP A C 1
ATOM 547 O O . ASP A 1 69 ? 4.734 -8.482 -9.181 1.00 98.38 69 ASP A O 1
ATOM 551 N N . HIS A 1 70 ? 6.276 -10.090 -8.907 1.00 97.94 70 HIS A N 1
ATOM 552 C CA . HIS A 1 70 ? 7.162 -9.590 -9.947 1.00 97.94 70 HIS A CA 1
ATOM 553 C C . HIS A 1 70 ? 6.438 -9.561 -11.290 1.00 97.94 70 HIS A C 1
ATOM 555 O O . HIS A 1 70 ? 5.812 -10.530 -11.726 1.00 97.94 70 HIS A O 1
ATOM 561 N N . ARG A 1 71 ? 6.541 -8.424 -11.977 1.00 97.81 71 ARG A N 1
ATOM 562 C CA . ARG A 1 71 ? 5.925 -8.265 -13.288 1.00 97.81 71 ARG A CA 1
ATOM 563 C C . ARG A 1 71 ? 6.611 -9.194 -14.296 1.00 97.81 71 ARG A C 1
ATOM 565 O O . ARG A 1 71 ? 7.835 -9.142 -14.425 1.00 97.81 71 ARG A O 1
ATOM 572 N N . PRO A 1 72 ? 5.855 -9.993 -15.068 1.00 97.00 72 PRO A N 1
ATOM 573 C CA . PRO A 1 72 ? 6.425 -10.783 -16.154 1.00 97.00 72 PRO A CA 1
ATOM 574 C C . PRO A 1 72 ? 7.081 -9.890 -17.212 1.00 97.00 72 PRO A C 1
ATOM 576 O O . PRO A 1 72 ? 6.514 -8.862 -17.583 1.00 97.00 72 PRO A O 1
ATOM 579 N N . GLU A 1 73 ? 8.220 -10.304 -17.775 1.00 96.19 73 GLU A N 1
ATOM 580 C CA . GLU A 1 73 ? 8.913 -9.551 -18.841 1.00 96.19 73 GLU A CA 1
ATOM 581 C C . GLU A 1 73 ? 7.986 -9.253 -20.031 1.00 96.19 73 GLU A C 1
ATOM 583 O O . GLU A 1 73 ? 7.942 -8.132 -20.533 1.00 96.19 73 GLU A O 1
ATOM 588 N N . SER A 1 74 ? 7.149 -10.225 -20.414 1.00 95.38 74 SER A N 1
ATOM 589 C CA . SER A 1 74 ? 6.136 -10.081 -21.474 1.00 95.38 74 SER A CA 1
ATOM 590 C C . SER A 1 74 ? 5.090 -8.986 -21.212 1.00 95.38 74 SER A C 1
ATOM 592 O O . SER A 1 74 ? 4.442 -8.526 -22.149 1.00 95.38 74 SER A O 1
ATOM 594 N N . ALA A 1 75 ? 4.943 -8.546 -19.960 1.00 93.62 75 ALA A N 1
ATOM 595 C CA . ALA A 1 75 ? 4.041 -7.485 -19.520 1.00 93.62 75 ALA A CA 1
ATOM 596 C C . ALA A 1 75 ? 4.790 -6.199 -19.108 1.00 93.62 75 ALA A C 1
ATOM 598 O O . ALA A 1 75 ? 4.232 -5.369 -18.380 1.00 93.62 75 ALA A O 1
ATOM 599 N N . GLY A 1 76 ? 6.046 -6.036 -19.548 1.00 96.00 76 GLY A N 1
ATOM 600 C CA . GLY A 1 76 ? 6.903 -4.887 -19.229 1.00 96.00 76 GLY A CA 1
ATOM 601 C C . GLY A 1 76 ? 7.686 -5.042 -17.924 1.00 96.00 76 GLY A C 1
ATOM 602 O O . GLY A 1 76 ? 7.974 -4.045 -17.258 1.00 96.00 76 GLY A O 1
ATOM 603 N N . GLY A 1 77 ? 7.956 -6.282 -17.518 1.00 96.38 77 GLY A N 1
ATOM 604 C CA . GLY A 1 77 ? 8.755 -6.614 -16.342 1.00 96.38 77 GLY A CA 1
ATOM 605 C C . GLY A 1 77 ? 10.237 -6.322 -16.538 1.00 96.38 77 GLY A C 1
ATOM 606 O O . GLY A 1 77 ? 10.777 -6.591 -17.608 1.00 96.38 77 GLY A O 1
ATOM 607 N N . ASN A 1 78 ? 10.894 -5.787 -15.510 1.00 95.75 78 ASN A N 1
ATOM 608 C CA . ASN A 1 78 ? 12.331 -5.489 -15.535 1.00 95.75 78 ASN A CA 1
ATOM 609 C C . ASN A 1 78 ? 13.090 -5.998 -14.293 1.00 95.75 78 ASN A C 1
ATOM 611 O O . ASN A 1 78 ? 14.241 -5.628 -14.081 1.00 95.75 78 ASN A O 1
ATOM 615 N N . GLY A 1 79 ? 12.446 -6.834 -13.472 1.00 93.00 79 GLY A N 1
ATOM 616 C CA . GLY A 1 79 ? 13.003 -7.361 -12.221 1.00 93.00 79 GLY A CA 1
ATOM 617 C C . GLY A 1 79 ? 12.854 -6.428 -11.014 1.00 93.00 79 GLY A C 1
ATOM 618 O O . GLY A 1 79 ? 12.950 -6.897 -9.884 1.00 93.00 79 GLY A O 1
ATOM 619 N N . GLU A 1 80 ? 12.542 -5.150 -11.235 1.00 95.06 80 GLU A N 1
ATOM 620 C CA . GLU A 1 80 ? 12.377 -4.120 -10.199 1.00 95.06 80 GLU A CA 1
ATOM 621 C C . GLU A 1 80 ? 10.961 -3.517 -10.198 1.00 95.06 80 GLU A C 1
ATOM 623 O O . GLU A 1 80 ? 10.732 -2.435 -9.659 1.00 95.06 80 GLU A O 1
ATOM 628 N N . ASN A 1 81 ? 9.998 -4.183 -10.840 1.00 97.62 81 ASN A N 1
ATOM 629 C CA . ASN A 1 81 ? 8.608 -3.750 -10.905 1.00 97.62 81 ASN A CA 1
ATOM 630 C C . ASN A 1 81 ? 7.620 -4.908 -10.752 1.00 97.62 81 ASN A C 1
ATOM 632 O O . ASN A 1 81 ? 7.963 -6.089 -10.871 1.00 97.62 81 ASN A O 1
ATOM 636 N N . PHE A 1 82 ? 6.370 -4.546 -10.465 1.00 98.50 82 PHE A N 1
ATOM 637 C CA . PHE A 1 82 ? 5.381 -5.481 -9.942 1.00 98.50 82 PHE A CA 1
ATOM 638 C C . PHE A 1 82 ? 4.058 -5.425 -10.706 1.00 98.50 82 PHE A C 1
ATOM 640 O O . PHE A 1 82 ? 3.775 -4.497 -11.474 1.00 98.50 82 PHE A O 1
ATOM 647 N N . VAL A 1 83 ? 3.235 -6.438 -10.470 1.00 98.31 83 VAL A N 1
ATOM 648 C CA . VAL A 1 83 ? 1.821 -6.517 -10.839 1.00 98.31 83 VAL A CA 1
ATOM 649 C C . VAL A 1 83 ? 0.997 -6.830 -9.596 1.00 98.31 83 VAL A C 1
ATOM 651 O O . VAL A 1 83 ? 1.494 -7.446 -8.654 1.00 98.31 83 VAL A O 1
ATOM 654 N N . LEU A 1 84 ? -0.268 -6.405 -9.585 1.00 98.31 84 LEU A N 1
ATOM 655 C CA . LEU A 1 84 ? -1.197 -6.837 -8.545 1.00 98.31 84 LEU A CA 1
ATOM 656 C C . LEU A 1 84 ? -1.549 -8.311 -8.741 1.00 98.31 84 LEU A C 1
ATOM 658 O O . LEU A 1 84 ? -1.811 -8.750 -9.862 1.00 98.31 84 LEU A O 1
ATOM 662 N N . THR A 1 85 ? -1.611 -9.048 -7.639 1.00 98.50 85 THR A N 1
ATOM 663 C CA . THR A 1 85 ? -2.289 -10.346 -7.593 1.00 98.50 85 THR A CA 1
ATOM 664 C C . THR A 1 85 ? -3.795 -10.135 -7.408 1.00 98.50 85 THR A C 1
ATOM 666 O O . THR A 1 85 ? -4.247 -9.020 -7.137 1.00 98.50 85 THR A O 1
ATOM 669 N N . GLU A 1 86 ? -4.592 -11.205 -7.463 1.00 97.75 86 GLU A N 1
ATOM 670 C CA . GLU A 1 86 ? -6.020 -11.128 -7.112 1.00 97.75 86 GLU A CA 1
ATOM 671 C C . GLU A 1 86 ? -6.237 -10.571 -5.694 1.00 97.75 86 GLU A C 1
ATOM 673 O O . GLU A 1 86 ? -7.134 -9.755 -5.467 1.00 97.75 86 GLU A O 1
ATOM 678 N N . ARG A 1 87 ? -5.373 -10.957 -4.744 1.00 98.19 87 ARG A N 1
ATOM 679 C CA . ARG A 1 87 ? -5.404 -10.441 -3.371 1.00 98.19 87 ARG A CA 1
ATOM 680 C C . ARG A 1 87 ? -5.077 -8.950 -3.334 1.00 98.19 87 ARG A C 1
ATOM 682 O O . ARG A 1 87 ? -5.769 -8.200 -2.650 1.00 98.19 87 ARG A O 1
ATOM 689 N N . GLY A 1 88 ? -4.067 -8.508 -4.084 1.00 98.38 88 GLY A N 1
ATOM 690 C CA . GLY A 1 88 ? -3.713 -7.092 -4.196 1.00 98.38 88 GLY A CA 1
ATOM 691 C C . GLY A 1 88 ? -4.829 -6.241 -4.779 1.00 98.38 88 GLY A C 1
ATOM 692 O O . GLY A 1 88 ? -5.147 -5.189 -4.227 1.00 98.38 88 GLY A O 1
ATOM 693 N N . SER A 1 89 ? -5.467 -6.714 -5.850 1.00 98.00 89 SER A N 1
ATOM 694 C CA . SER A 1 89 ? -6.627 -6.046 -6.447 1.00 98.00 89 SER A CA 1
ATOM 695 C C . SER A 1 89 ? -7.777 -5.922 -5.454 1.00 98.00 89 SER A C 1
ATOM 697 O O . SER A 1 89 ? -8.361 -4.849 -5.322 1.00 98.00 89 SER A O 1
ATOM 699 N N . ARG A 1 90 ? -8.055 -6.985 -4.692 1.00 97.25 90 ARG A N 1
ATOM 700 C CA . ARG A 1 90 ? -9.099 -6.966 -3.665 1.00 97.25 90 ARG A CA 1
ATOM 701 C C . ARG A 1 90 ? -8.771 -6.024 -2.509 1.00 97.25 90 ARG A C 1
ATOM 703 O O . ARG A 1 90 ? -9.655 -5.310 -2.045 1.00 97.25 90 ARG A O 1
ATOM 710 N N . LEU A 1 91 ? -7.518 -6.007 -2.044 1.00 98.00 91 LEU A N 1
ATOM 711 C CA . LEU A 1 91 ? -7.073 -5.061 -1.020 1.00 98.00 91 LEU A CA 1
ATOM 712 C C . LEU A 1 91 ? -7.275 -3.631 -1.510 1.00 98.00 91 LEU A C 1
ATOM 714 O O . LEU A 1 91 ? -7.887 -2.841 -0.799 1.00 98.00 91 LEU A O 1
ATOM 718 N N . GLN A 1 92 ? -6.811 -3.325 -2.724 1.00 97.62 92 GLN A N 1
ATOM 719 C CA . GLN A 1 92 ? -6.942 -1.996 -3.305 1.00 97.62 92 GLN A CA 1
ATOM 720 C C . GLN A 1 92 ? -8.402 -1.552 -3.377 1.00 97.62 92 GLN A C 1
ATOM 722 O O . GLN A 1 92 ? -8.710 -0.441 -2.958 1.00 97.62 92 GLN A O 1
ATOM 727 N N . GLU A 1 93 ? -9.292 -2.404 -3.886 1.00 96.12 93 GLU A N 1
ATOM 728 C CA . GLU A 1 93 ? -10.719 -2.102 -3.993 1.00 96.12 93 GLU A CA 1
ATOM 729 C C . GLU A 1 93 ? -11.324 -1.775 -2.624 1.00 96.12 93 GLU A C 1
ATOM 731 O O . GLU A 1 93 ? -11.972 -0.743 -2.465 1.00 96.12 93 GLU A O 1
ATOM 736 N N . LEU A 1 94 ? -11.063 -2.611 -1.618 1.00 96.12 94 LEU A N 1
ATOM 737 C CA . LEU A 1 94 ? -11.669 -2.466 -0.296 1.00 96.12 94 LEU A CA 1
ATOM 738 C C . LEU A 1 94 ? -11.133 -1.264 0.491 1.00 96.12 94 LEU A C 1
ATOM 740 O O . LEU A 1 94 ? -11.868 -0.688 1.292 1.00 96.12 94 LEU A O 1
ATOM 744 N N . ILE A 1 95 ? -9.877 -0.859 0.269 1.00 96.31 95 ILE A N 1
ATOM 745 C CA . ILE A 1 95 ? -9.309 0.334 0.915 1.00 96.31 95 ILE A CA 1
ATOM 746 C C . ILE A 1 95 ? -9.478 1.609 0.084 1.00 96.31 95 ILE A C 1
ATOM 748 O O . ILE A 1 95 ? -9.127 2.671 0.596 1.00 96.31 95 ILE A O 1
ATOM 752 N N . ASN A 1 96 ? -10.007 1.537 -1.142 1.00 95.19 96 ASN A N 1
ATOM 753 C CA . ASN A 1 96 ? -10.079 2.657 -2.083 1.00 95.19 96 ASN A CA 1
ATOM 754 C C . ASN A 1 96 ? -10.801 3.871 -1.480 1.00 95.19 96 ASN A C 1
ATOM 756 O O . ASN A 1 96 ? -12.004 3.839 -1.233 1.00 95.19 96 ASN A O 1
ATOM 760 N N . SER A 1 97 ? -10.071 4.967 -1.298 1.00 93.44 97 SER A N 1
ATOM 761 C CA . SER A 1 97 ? -10.547 6.235 -0.732 1.00 93.44 97 SER A CA 1
ATOM 762 C C . SER A 1 97 ? -11.695 6.896 -1.490 1.00 93.44 97 SER A C 1
ATOM 764 O O . SER A 1 97 ? -12.418 7.710 -0.917 1.00 93.44 97 SER A O 1
ATOM 766 N N . SER A 1 98 ? -11.914 6.520 -2.748 1.00 93.31 98 SER A N 1
ATOM 767 C CA . SER A 1 98 ? -13.049 6.991 -3.546 1.00 93.31 98 SER A CA 1
ATOM 768 C C . SER A 1 98 ? -14.363 6.277 -3.205 1.00 93.31 98 SER A C 1
ATOM 770 O O . SER A 1 98 ? -15.425 6.723 -3.642 1.00 93.31 98 SER A O 1
ATOM 772 N N . LEU A 1 99 ? -14.322 5.171 -2.453 1.00 89.88 99 LEU A N 1
ATOM 773 C CA . LEU A 1 99 ? -15.500 4.396 -2.068 1.00 89.88 99 LEU A CA 1
ATOM 774 C C . LEU A 1 99 ? -15.901 4.703 -0.617 1.00 89.88 99 LEU A C 1
ATOM 776 O O . LEU A 1 99 ? -15.084 4.517 0.276 1.00 89.88 99 LEU A O 1
ATOM 780 N N . PRO A 1 100 ? -17.167 5.062 -0.325 1.00 88.44 100 PRO A N 1
ATOM 781 C CA . PRO A 1 100 ? -17.601 5.371 1.044 1.00 88.44 100 PRO A CA 1
ATOM 782 C C . PRO A 1 100 ? -17.398 4.234 2.059 1.00 88.44 100 PRO A C 1
ATOM 784 O O . PRO A 1 100 ? -17.236 4.483 3.251 1.00 88.44 100 PRO A O 1
ATOM 787 N N . ALA A 1 101 ? -17.428 2.981 1.593 1.00 87.75 101 ALA A N 1
ATOM 788 C CA . ALA A 1 101 ? -17.268 1.793 2.430 1.00 87.75 101 ALA A CA 1
ATOM 789 C C . ALA A 1 101 ? -15.824 1.585 2.928 1.00 87.75 101 ALA A C 1
ATOM 791 O O . ALA A 1 101 ? -15.603 0.798 3.850 1.00 87.75 101 ALA A O 1
ATOM 792 N N . ASN A 1 102 ? -14.845 2.293 2.356 1.00 92.19 102 ASN A N 1
ATOM 793 C CA . ASN A 1 102 ? -13.436 2.084 2.667 1.00 92.19 102 ASN A CA 1
ATOM 794 C C . ASN A 1 102 ? -13.091 2.408 4.125 1.00 92.19 102 ASN A C 1
ATOM 796 O O . ASN A 1 102 ? -12.232 1.750 4.703 1.00 92.19 102 ASN A O 1
ATOM 800 N N . LEU A 1 103 ? -13.761 3.399 4.725 1.00 91.56 103 LEU A N 1
ATOM 801 C CA . LEU A 1 103 ? -13.512 3.826 6.101 1.00 91.56 103 LEU A CA 1
ATOM 802 C C . LEU A 1 103 ? -13.790 2.680 7.072 1.00 91.56 103 LEU A C 1
ATOM 804 O O . LEU A 1 103 ? -12.915 2.320 7.851 1.00 91.56 103 LEU A O 1
ATOM 808 N N . GLN A 1 104 ? -14.957 2.044 6.940 1.00 91.62 104 GLN A N 1
ATOM 809 C CA . GLN A 1 104 ? -15.339 0.902 7.774 1.00 91.62 104 GLN A CA 1
ATOM 810 C C . GLN A 1 104 ? -14.382 -0.276 7.573 1.00 91.62 104 GLN A C 1
ATOM 812 O O . GLN A 1 104 ? -14.030 -0.969 8.525 1.00 91.62 104 GLN A O 1
ATOM 817 N N . PHE A 1 105 ? -13.925 -0.511 6.340 1.00 94.38 105 PHE A N 1
ATOM 818 C CA . PHE A 1 105 ? -12.992 -1.603 6.085 1.00 94.38 105 PHE A CA 1
ATOM 819 C C . PHE A 1 105 ? -11.592 -1.331 6.652 1.00 94.38 105 PHE A C 1
ATOM 821 O O . PHE A 1 105 ? -10.997 -2.222 7.254 1.00 94.38 105 PHE A O 1
ATOM 828 N N . ARG A 1 106 ? -11.080 -0.100 6.525 1.00 95.31 106 ARG A N 1
ATOM 829 C CA . ARG A 1 106 ? -9.813 0.320 7.149 1.00 95.31 106 ARG A CA 1
ATOM 830 C C . ARG A 1 106 ? -9.877 0.199 8.669 1.00 95.31 106 ARG A C 1
ATOM 832 O O . ARG A 1 106 ? -8.939 -0.323 9.254 1.00 95.31 106 ARG A O 1
ATOM 839 N N . GLU A 1 107 ? -10.996 0.575 9.288 1.00 94.19 107 GLU A N 1
ATOM 840 C CA . GLU A 1 107 ? -11.219 0.387 10.729 1.00 94.19 107 GLU A CA 1
ATOM 841 C C . GLU A 1 107 ? -11.146 -1.096 11.129 1.00 94.19 107 GLU A C 1
ATOM 843 O O . GLU A 1 107 ? -10.436 -1.448 12.070 1.00 94.19 107 GLU A O 1
ATOM 848 N N . LEU A 1 108 ? -11.797 -1.991 10.375 1.00 94.19 108 LEU A N 1
ATOM 849 C CA . LEU A 1 108 ? -11.731 -3.438 10.624 1.00 94.19 108 LEU A CA 1
ATOM 850 C C . LEU A 1 108 ? -10.314 -4.008 10.475 1.00 94.19 108 LEU A C 1
ATOM 852 O O . LEU A 1 108 ? -9.939 -4.924 11.211 1.00 94.19 108 LEU A O 1
ATOM 856 N N . LEU A 1 109 ? -9.529 -3.495 9.524 1.00 95.44 109 LEU A N 1
ATOM 857 C CA . LEU A 1 109 ? -8.118 -3.854 9.384 1.00 95.44 109 LEU A CA 1
ATOM 858 C C . LEU A 1 109 ? -7.302 -3.309 10.563 1.00 95.44 109 LEU A C 1
ATOM 860 O O . LEU A 1 109 ? -6.512 -4.040 11.159 1.00 95.44 109 LEU A O 1
ATOM 864 N N . ASP A 1 110 ? -7.533 -2.062 10.966 1.00 95.62 110 ASP A N 1
ATOM 865 C CA . ASP A 1 110 ? -6.849 -1.441 12.099 1.00 95.62 110 ASP A CA 1
ATOM 866 C C . ASP A 1 110 ? -7.100 -2.183 13.414 1.00 95.62 110 ASP A C 1
ATOM 868 O O . ASP A 1 110 ? -6.178 -2.304 14.220 1.00 95.62 110 ASP A O 1
ATOM 872 N N . GLU A 1 111 ? -8.284 -2.773 13.604 1.00 94.88 111 GLU A N 1
ATOM 873 C CA . GLU A 1 111 ? -8.598 -3.664 14.730 1.00 94.88 111 GLU A CA 1
ATOM 874 C C . GLU A 1 111 ? -7.760 -4.955 14.759 1.00 94.88 111 GLU A C 1
ATOM 876 O O . GLU A 1 111 ? -7.654 -5.600 15.808 1.00 94.88 111 GLU A O 1
ATOM 881 N N . LYS A 1 112 ? -7.138 -5.350 13.642 1.00 94.75 112 LYS A N 1
ATOM 882 C CA . LYS A 1 112 ? -6.202 -6.487 13.579 1.00 94.75 112 LYS A CA 1
ATOM 883 C C . LYS A 1 112 ? -4.739 -6.071 13.711 1.00 94.75 112 LYS A C 1
ATOM 885 O O . LYS A 1 112 ? -3.891 -6.928 13.963 1.00 94.75 112 LYS A O 1
ATOM 890 N N . GLY A 1 113 ? -4.434 -4.777 13.609 1.00 93.44 113 GLY A N 1
ATOM 891 C CA . GLY A 1 113 ? -3.076 -4.248 13.726 1.00 93.44 113 GLY A CA 1
ATOM 892 C C . GLY A 1 113 ? -2.141 -4.844 12.673 1.00 93.44 113 GLY A C 1
ATOM 893 O O . GLY A 1 113 ? -2.531 -5.029 11.528 1.00 93.44 113 GLY A O 1
ATOM 894 N N . GLU A 1 114 ? -0.916 -5.202 13.058 1.00 90.50 114 GLU A N 1
ATOM 895 C CA . GLU A 1 114 ? 0.086 -5.747 12.124 1.00 90.50 114 GLU A CA 1
ATOM 896 C C . GLU A 1 114 ? -0.325 -7.089 11.491 1.00 90.50 114 GLU A C 1
ATOM 898 O O . GLU A 1 114 ? 0.178 -7.458 10.434 1.00 90.50 114 GLU A O 1
ATOM 903 N N . ALA A 1 115 ? -1.270 -7.817 12.097 1.00 93.81 115 ALA A N 1
ATOM 904 C CA . ALA A 1 115 ? -1.795 -9.045 11.513 1.00 93.81 115 ALA A CA 1
ATOM 905 C C . ALA A 1 115 ? -2.788 -8.784 10.366 1.00 93.81 115 ALA A C 1
ATOM 907 O O . ALA A 1 115 ? -3.125 -9.714 9.645 1.00 93.81 115 ALA A O 1
ATOM 908 N N . ALA A 1 116 ? -3.264 -7.546 10.173 1.00 95.31 116 ALA A N 1
ATOM 909 C CA . ALA A 1 116 ? -4.314 -7.227 9.202 1.00 95.31 116 ALA A CA 1
ATOM 910 C C . ALA A 1 116 ? -3.964 -7.611 7.764 1.00 95.31 116 ALA A C 1
ATOM 912 O O . ALA A 1 116 ? -4.858 -7.915 6.979 1.00 95.31 116 ALA A O 1
ATOM 913 N N . LEU A 1 117 ? -2.672 -7.579 7.433 1.00 96.00 117 LEU A N 1
ATOM 914 C CA . LEU A 1 117 ? -2.171 -7.886 6.102 1.00 96.00 117 LEU A CA 1
ATOM 915 C C . LEU A 1 117 ? -1.518 -9.266 6.006 1.00 96.00 117 LEU A C 1
ATOM 917 O O . LEU A 1 117 ? -0.979 -9.592 4.948 1.00 96.00 117 LEU A O 1
ATOM 921 N N . THR A 1 118 ? -1.605 -10.119 7.033 1.00 96.44 118 THR A N 1
ATOM 922 C CA . THR A 1 118 ? -1.288 -11.532 6.798 1.00 96.44 118 THR A CA 1
ATOM 923 C C . THR A 1 118 ? -2.362 -12.136 5.888 1.00 96.44 118 THR A C 1
ATOM 925 O O . THR A 1 118 ? -3.542 -11.793 6.033 1.00 96.44 118 THR A O 1
ATOM 928 N N . PRO A 1 119 ? -1.983 -13.022 4.950 1.00 96.56 119 PRO A N 1
ATOM 929 C CA . PRO A 1 119 ? -2.904 -13.651 4.007 1.00 96.56 119 PRO A CA 1
ATOM 930 C C . PRO A 1 119 ? -4.208 -14.144 4.639 1.00 96.56 119 PRO A C 1
ATOM 932 O O . PRO A 1 119 ? -5.293 -13.814 4.175 1.00 96.56 119 PRO A O 1
ATOM 935 N N . GLU A 1 120 ? -4.108 -14.885 5.739 1.00 96.69 120 GLU A N 1
ATOM 936 C CA . GLU A 1 120 ? -5.237 -15.556 6.381 1.00 96.69 120 GLU A CA 1
ATOM 937 C C . GLU A 1 120 ? -6.229 -14.558 6.985 1.00 96.69 120 GLU A C 1
ATOM 939 O O . GLU A 1 120 ? -7.443 -14.714 6.841 1.00 96.69 120 GLU A O 1
ATOM 944 N N . VAL A 1 121 ? -5.715 -13.520 7.652 1.00 96.94 121 VAL A N 1
ATOM 945 C CA . VAL A 1 121 ? -6.536 -12.505 8.321 1.00 96.94 121 VAL A CA 1
ATOM 946 C C . VAL A 1 121 ? -7.211 -11.613 7.289 1.00 96.94 121 VAL A C 1
ATOM 948 O O . VAL A 1 121 ? -8.415 -11.358 7.391 1.00 96.94 121 VAL A O 1
ATOM 951 N N . PHE A 1 122 ? -6.460 -11.169 6.281 1.00 97.81 122 PHE A N 1
ATOM 952 C CA . PHE A 1 122 ? -7.013 -10.358 5.207 1.00 97.81 122 PHE A CA 1
ATOM 953 C C . PHE A 1 122 ? -8.084 -11.124 4.426 1.00 97.81 122 PHE A C 1
ATOM 955 O O . PHE A 1 122 ? -9.187 -10.608 4.242 1.00 97.81 122 PHE A O 1
ATOM 962 N N . ASP A 1 123 ? -7.800 -12.364 4.013 1.00 97.38 123 ASP A N 1
ATOM 963 C CA . ASP A 1 123 ? -8.725 -13.163 3.206 1.00 97.38 123 ASP A CA 1
ATOM 964 C C . ASP A 1 123 ? -10.038 -13.437 3.976 1.00 97.38 123 ASP A C 1
ATOM 966 O O . ASP A 1 123 ? -11.125 -13.375 3.388 1.00 97.38 123 ASP A O 1
ATOM 970 N N . GLU A 1 124 ? -9.978 -13.649 5.300 1.00 96.81 124 GLU A N 1
ATOM 971 C CA . GLU A 1 124 ? -11.168 -13.775 6.155 1.00 96.81 124 GLU A CA 1
ATOM 972 C C . GLU A 1 124 ? -11.997 -12.479 6.191 1.00 96.81 124 GLU A C 1
ATOM 974 O O . GLU A 1 124 ? -13.219 -12.511 5.999 1.00 96.81 124 GLU A O 1
ATOM 979 N N . LEU A 1 125 ? -11.356 -11.332 6.438 1.00 95.81 125 LEU A N 1
ATOM 980 C CA . LEU A 1 125 ? -12.035 -10.034 6.508 1.00 95.81 125 LEU A CA 1
ATOM 981 C C . LEU A 1 125 ? -12.646 -9.646 5.162 1.00 95.81 125 LEU A C 1
ATOM 983 O O . LEU A 1 125 ? -13.809 -9.242 5.096 1.00 95.81 125 LEU A O 1
ATOM 987 N N . ALA A 1 126 ? -11.896 -9.834 4.081 1.00 95.06 126 ALA A N 1
ATOM 988 C CA . ALA A 1 126 ? -12.349 -9.544 2.735 1.00 95.06 126 ALA A CA 1
ATOM 989 C C . ALA A 1 126 ? -13.539 -10.440 2.342 1.00 95.06 126 ALA A C 1
ATOM 991 O O . ALA A 1 126 ? -14.487 -9.976 1.700 1.00 95.06 126 ALA A O 1
ATOM 992 N N . ALA A 1 127 ? -13.539 -11.716 2.751 1.00 93.94 127 ALA A N 1
ATOM 993 C CA . ALA A 1 127 ? -14.665 -12.626 2.542 1.00 93.94 127 ALA A CA 1
ATOM 994 C C . ALA A 1 127 ? -15.928 -12.206 3.308 1.00 93.94 127 ALA A C 1
ATOM 996 O O . ALA A 1 127 ? -17.029 -12.394 2.791 1.00 93.94 127 ALA A O 1
ATOM 997 N N . LYS A 1 128 ? -15.789 -11.632 4.509 1.00 92.12 128 LYS A N 1
ATOM 998 C CA . LYS A 1 128 ? -16.920 -11.057 5.255 1.00 92.12 128 LYS A CA 1
ATOM 999 C C . LYS A 1 128 ? -17.463 -9.806 4.571 1.00 92.12 128 LYS A C 1
ATOM 1001 O O . LYS A 1 128 ? -18.672 -9.711 4.402 1.00 92.12 128 LYS A O 1
ATOM 1006 N N . ALA A 1 129 ? -16.584 -8.908 4.125 1.00 88.31 129 ALA A N 1
ATOM 1007 C CA . ALA A 1 129 ? -16.976 -7.684 3.428 1.00 88.31 129 ALA A CA 1
ATOM 1008 C C . ALA A 1 129 ? -17.761 -7.968 2.134 1.00 88.31 129 ALA A C 1
ATOM 1010 O O . ALA A 1 129 ? -18.740 -7.294 1.858 1.00 88.31 129 ALA A O 1
ATOM 1011 N N . ALA A 1 130 ? -17.402 -9.017 1.386 1.00 83.88 130 ALA A N 1
ATOM 1012 C CA . ALA A 1 130 ? -18.117 -9.405 0.163 1.00 83.88 130 ALA A CA 1
ATOM 1013 C C . ALA A 1 130 ? -19.514 -10.022 0.396 1.00 83.88 130 ALA A C 1
ATOM 1015 O O . ALA A 1 130 ? -20.231 -10.291 -0.566 1.00 83.88 130 ALA A O 1
ATOM 1016 N N . ARG A 1 131 ? -19.877 -10.326 1.648 1.00 82.50 131 ARG A N 1
ATOM 1017 C CA . ARG A 1 131 ? -21.178 -10.908 2.026 1.00 82.50 131 ARG A CA 1
ATOM 1018 C C . ARG A 1 131 ? -22.115 -9.899 2.694 1.00 82.50 131 ARG A C 1
ATOM 1020 O O . ARG A 1 131 ? -23.258 -10.265 2.963 1.00 82.50 131 ARG A O 1
ATOM 1027 N N . ALA A 1 132 ? -21.604 -8.717 3.032 1.00 66.19 132 ALA A N 1
ATOM 1028 C CA . ALA A 1 132 ? -22.349 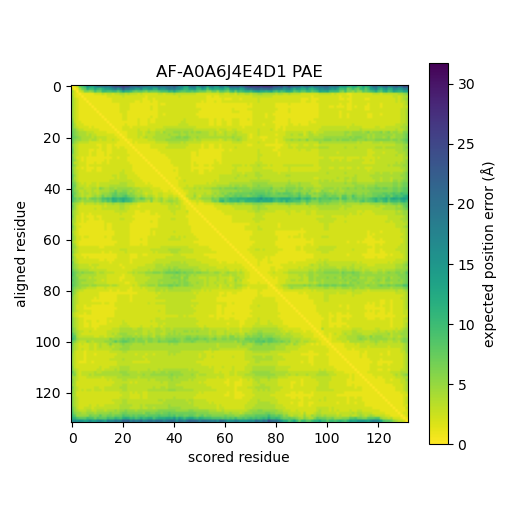-7.622 3.644 1.00 66.19 132 ALA A CA 1
ATOM 1029 C C . ALA A 1 132 ? -23.070 -6.799 2.569 1.00 66.19 132 ALA A C 1
ATOM 1031 O O . ALA A 1 132 ? -24.181 -6.315 2.875 1.00 66.19 132 ALA A O 1
#

Radius of gyration: 14.65 Å; Cα contacts (8 Å, |Δi|>4): 167; chains: 1; bounding box: 35×37×40 Å

pLDDT: mean 94.53, std 6.45, range [48.44, 98.62]

Mean predicted aligned error: 3.1 Å

Sequence (132 aa):
MKSYDWELIELLLHKVQESANVNFAPREYAAELAERRQAAGQPVGGTLDHLKMLAADYERLLLEGGYIDHRPESAGGNGENFVLTERGSRLQELINS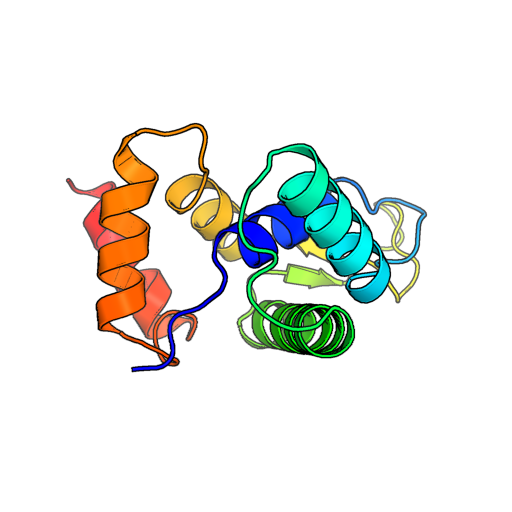SLPANLQFRELLDEKGEAALTPEVFDELAAKAARA